Protein AF-A0A920SEF3-F1 (afdb_monomer)

Radius of gyration: 13.99 Å; Cα contacts (8 Å, |Δi|>4): 209; chains: 1; bounding box: 43×24×33 Å

Mean predicted aligned error: 9.9 Å

Secondary structure (DSSP, 8-state):
-EE-TTS-EEE--S-TT--------S-TTS--SS--SS-SS--EEEE-TT--EEEEEHHHH-EEEEE-TT--EEEEE--TT--STT--SS----SSSS-----

Structure (mmCIF, N/CA/C/O backbone):
data_AF-A0A920SEF3-F1
#
_entry.id   AF-A0A920SEF3-F1
#
loop_
_atom_site.group_PDB
_atom_site.id
_atom_site.type_symbol
_atom_site.label_atom_id
_atom_site.label_alt_id
_atom_site.label_comp_id
_atom_site.label_asym_id
_atom_site.label_entity_id
_atom_site.label_seq_id
_atom_site.pdbx_PDB_ins_code
_atom_site.Cartn_x
_atom_site.Cartn_y
_atom_site.Cartn_z
_atom_site.occupancy
_atom_site.B_iso_or_equiv
_atom_site.auth_seq_id
_atom_site.auth_comp_id
_atom_site.auth_asym_id
_atom_site.auth_atom_id
_atom_site.pdbx_PDB_model_num
ATOM 1 N N . MET A 1 1 ? -9.947 -5.010 0.228 1.00 77.88 1 MET A N 1
ATOM 2 C CA . MET A 1 1 ? -11.403 -4.762 0.362 1.00 77.88 1 MET A CA 1
ATOM 3 C C . MET A 1 1 ? -11.790 -4.927 1.826 1.00 77.88 1 MET A C 1
ATOM 5 O O . MET A 1 1 ? -11.177 -5.751 2.493 1.00 77.88 1 MET A O 1
ATOM 9 N N . LYS A 1 2 ? -12.756 -4.151 2.323 1.00 73.69 2 LYS A N 1
ATOM 10 C CA . LYS A 1 2 ? -13.330 -4.229 3.676 1.00 73.69 2 LYS A CA 1
ATOM 11 C C . LYS A 1 2 ? -14.767 -4.723 3.547 1.00 73.69 2 LYS A C 1
ATOM 13 O O . LYS A 1 2 ? -15.508 -4.175 2.735 1.00 73.69 2 LYS A O 1
ATOM 18 N N . TYR A 1 3 ? -15.1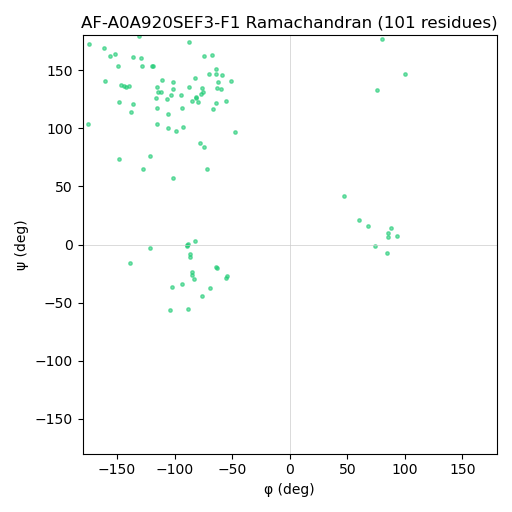47 -5.720 4.335 1.00 78.56 3 TYR A N 1
ATOM 19 C CA . TYR A 1 3 ? -16.486 -6.311 4.330 1.00 78.56 3 TYR A CA 1
ATOM 20 C C . TYR A 1 3 ? -17.153 -6.151 5.700 1.00 78.56 3 TYR A C 1
ATOM 22 O O . TYR A 1 3 ? -16.460 -6.036 6.713 1.00 78.56 3 TYR A O 1
ATOM 30 N N . SER A 1 4 ? -18.484 -6.121 5.732 1.00 80.38 4 SER A N 1
ATOM 31 C CA . SER A 1 4 ? -19.260 -6.235 6.966 1.00 80.38 4 SER A CA 1
ATOM 32 C C . SER A 1 4 ? -19.239 -7.686 7.465 1.00 80.38 4 SER A C 1
ATOM 34 O O . SER A 1 4 ? -18.962 -8.592 6.673 1.00 80.38 4 SER A O 1
ATOM 36 N N . PRO A 1 5 ? -19.566 -7.940 8.746 1.00 79.94 5 PRO A N 1
ATOM 37 C CA . PRO A 1 5 ? -19.731 -9.304 9.259 1.00 79.94 5 PRO A CA 1
ATOM 38 C C . PRO A 1 5 ? -20.753 -10.132 8.465 1.00 79.94 5 PRO A C 1
ATOM 40 O O . PRO A 1 5 ? -20.602 -11.342 8.342 1.00 79.94 5 PRO A O 1
ATOM 43 N N . ASP A 1 6 ? -21.741 -9.465 7.867 1.00 87.00 6 ASP A N 1
ATOM 44 C CA . ASP A 1 6 ? -22.777 -10.078 7.026 1.00 87.00 6 ASP A CA 1
ATOM 45 C C . ASP A 1 6 ? -22.322 -10.322 5.574 1.00 87.00 6 ASP A C 1
ATOM 47 O O . ASP A 1 6 ? -23.112 -10.749 4.736 1.00 87.00 6 ASP A O 1
ATOM 51 N N . GLY A 1 7 ? -21.059 -10.023 5.247 1.00 81.38 7 GLY A N 1
ATOM 52 C CA . GLY A 1 7 ? -20.476 -10.247 3.922 1.00 81.38 7 GLY A CA 1
ATOM 53 C C . GLY A 1 7 ? -20.706 -9.124 2.907 1.00 81.38 7 GLY A C 1
ATOM 54 O O . GLY A 1 7 ? -20.315 -9.265 1.749 1.00 81.38 7 GLY A O 1
ATOM 55 N N . ASN A 1 8 ? -21.284 -7.988 3.306 1.00 83.75 8 ASN A N 1
ATOM 56 C CA . ASN A 1 8 ? -21.466 -6.854 2.399 1.00 83.75 8 ASN A CA 1
ATOM 57 C C . ASN A 1 8 ? -20.143 -6.117 2.185 1.00 83.75 8 ASN A C 1
ATOM 59 O O . ASN A 1 8 ? -19.433 -5.818 3.144 1.00 83.75 8 ASN A O 1
ATOM 63 N N . LEU A 1 9 ? -19.813 -5.776 0.938 1.00 81.69 9 LEU A N 1
ATOM 64 C CA . LEU A 1 9 ? -18.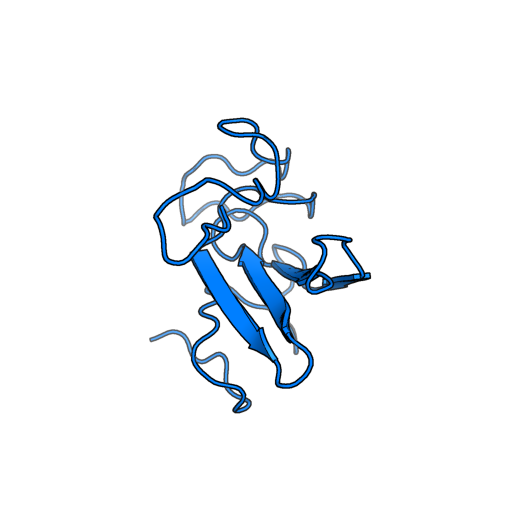643 -4.951 0.641 1.00 81.69 9 LEU A CA 1
ATOM 65 C C . LEU A 1 9 ? -18.857 -3.538 1.202 1.00 81.69 9 LEU A C 1
ATOM 67 O O . LEU A 1 9 ? -19.750 -2.819 0.766 1.00 81.69 9 LEU A O 1
ATOM 71 N N . LEU A 1 10 ? -18.018 -3.143 2.157 1.00 79.75 10 LEU A N 1
ATOM 72 C CA . LEU A 1 10 ? -18.037 -1.816 2.774 1.00 79.75 10 LEU A CA 1
ATOM 73 C C . LEU A 1 10 ? -17.084 -0.846 2.079 1.00 79.75 10 LEU A C 1
ATOM 75 O O . LEU A 1 10 ? -17.357 0.348 2.026 1.00 79.75 10 LEU A O 1
ATOM 79 N N . MET A 1 11 ? -15.943 -1.334 1.583 1.00 78.56 11 MET A N 1
ATOM 80 C CA . MET A 1 11 ? -14.944 -0.469 0.958 1.00 78.56 11 MET A CA 1
ATOM 81 C C . MET A 1 11 ? -13.981 -1.241 0.051 1.00 78.56 11 MET A C 1
ATOM 83 O O . MET A 1 11 ? -13.471 -2.302 0.420 1.00 78.56 11 MET A O 1
ATOM 87 N N . THR A 1 12 ? -13.620 -0.646 -1.083 1.00 81.19 12 THR A N 1
ATOM 88 C CA . THR A 1 12 ? -12.454 -1.055 -1.877 1.0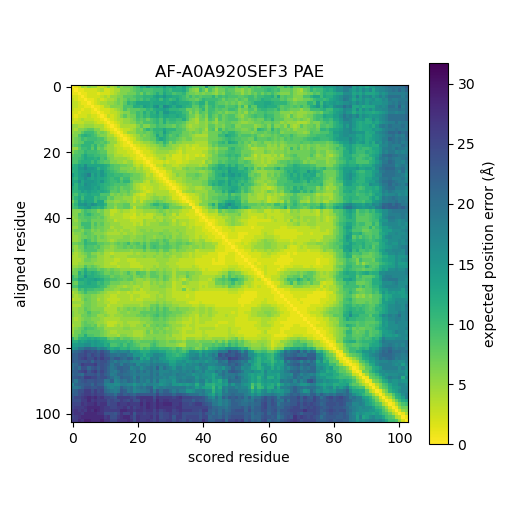0 81.19 12 THR A CA 1
ATOM 89 C C . THR A 1 12 ? -11.353 -0.014 -1.707 1.00 81.19 12 THR A C 1
ATOM 91 O O . THR A 1 12 ? -11.581 1.175 -1.900 1.00 81.19 12 THR A O 1
ATOM 94 N N . MET A 1 13 ? -10.165 -0.460 -1.297 1.00 76.88 13 MET A N 1
ATOM 95 C CA . MET A 1 13 ? -8.971 0.382 -1.230 1.00 76.88 13 MET A CA 1
ATOM 96 C C . MET A 1 13 ? -8.196 0.221 -2.536 1.00 76.88 13 MET A C 1
ATOM 98 O O . MET A 1 13 ? -7.744 -0.884 -2.833 1.00 76.88 13 MET A O 1
ATOM 102 N N . GLY A 1 14 ? -8.050 1.316 -3.286 1.00 75.50 14 GLY A N 1
ATOM 103 C CA . GLY A 1 14 ? -7.454 1.314 -4.624 1.00 75.50 14 GLY A CA 1
ATOM 104 C C . GLY A 1 14 ? -8.415 0.856 -5.726 1.00 75.50 14 GLY A C 1
ATOM 105 O O . GLY A 1 14 ? -9.556 0.477 -5.461 1.00 75.50 14 GLY A O 1
ATOM 106 N N . ASP A 1 15 ? -7.927 0.896 -6.963 1.00 78.00 15 ASP A N 1
ATOM 107 C CA . ASP A 1 15 ? -8.637 0.402 -8.141 1.00 78.00 15 ASP A CA 1
ATOM 108 C C . ASP A 1 15 ? -8.210 -1.040 -8.431 1.00 78.00 15 ASP A C 1
ATOM 110 O O . ASP A 1 15 ? -7.019 -1.346 -8.528 1.00 78.00 15 ASP A O 1
ATOM 114 N N . TRP A 1 16 ? -9.189 -1.935 -8.586 1.00 68.12 16 TRP A N 1
ATOM 115 C CA . TRP A 1 16 ? -8.914 -3.310 -8.995 1.00 68.12 16 TRP A CA 1
ATOM 116 C C . TRP A 1 16 ? -8.212 -3.322 -10.358 1.00 68.12 16 TRP A C 1
ATOM 118 O O . TRP A 1 16 ? -8.641 -2.628 -11.278 1.00 68.12 16 TRP A O 1
ATOM 128 N N . ASP A 1 17 ? -7.147 -4.117 -10.468 1.00 72.25 17 ASP A N 1
ATOM 129 C CA . ASP A 1 17 ? -6.369 -4.322 -11.700 1.00 72.25 17 ASP A CA 1
ATOM 130 C C . ASP A 1 17 ? -5.717 -3.052 -12.285 1.00 72.25 17 ASP A C 1
ATOM 132 O O . ASP A 1 17 ? -5.350 -2.997 -13.457 1.00 72.25 17 ASP A O 1
ATOM 136 N N . LYS A 1 18 ? -5.539 -2.014 -11.458 1.00 81.00 18 LYS A N 1
ATOM 137 C CA . LYS A 1 18 ? -4.768 -0.815 -11.813 1.00 81.00 18 LYS A CA 1
ATOM 138 C C . LYS A 1 18 ? -3.609 -0.617 -10.837 1.00 81.00 18 LYS A C 1
ATOM 140 O O . LYS A 1 18 ? -3.700 0.225 -9.939 1.00 81.00 18 LYS A O 1
ATOM 145 N N . PRO A 1 19 ? -2.526 -1.402 -10.973 1.00 80.38 19 PRO A N 1
ATOM 146 C CA . PRO A 1 19 ? -1.342 -1.202 -10.158 1.00 80.38 19 PRO A CA 1
ATOM 147 C C . PRO A 1 19 ? -0.718 0.164 -10.456 1.00 80.38 19 PRO A C 1
ATOM 149 O O . PRO A 1 19 ? -0.744 0.664 -11.580 1.00 80.38 19 PRO A O 1
ATOM 152 N N . SER A 1 20 ? -0.128 0.761 -9.429 1.00 83.44 20 SER A N 1
ATOM 153 C CA . SER A 1 20 ? 0.621 2.011 -9.544 1.00 83.44 20 SER A CA 1
ATOM 154 C C . SER A 1 20 ? 1.820 1.805 -10.466 1.00 83.44 20 SER A C 1
ATOM 156 O O . SER A 1 20 ? 2.498 0.783 -10.350 1.00 83.44 20 SER A O 1
ATOM 158 N N . ASP A 1 21 ? 2.135 2.771 -11.328 1.00 84.50 21 ASP A N 1
ATOM 159 C CA . ASP A 1 21 ? 3.305 2.678 -12.209 1.00 84.50 21 ASP A CA 1
ATOM 160 C C . ASP A 1 21 ? 4.615 2.909 -11.438 1.00 84.50 21 ASP A C 1
ATOM 162 O O . ASP A 1 21 ? 5.168 4.010 -11.368 1.00 84.50 21 ASP A O 1
ATOM 166 N N . THR A 1 22 ? 5.105 1.840 -10.821 1.00 80.75 22 THR A N 1
ATOM 167 C CA . THR A 1 22 ? 6.392 1.800 -10.121 1.00 80.75 22 THR A CA 1
ATOM 168 C C . THR A 1 22 ? 7.544 1.408 -11.052 1.00 80.75 22 THR A C 1
ATOM 170 O O . THR A 1 22 ? 8.697 1.323 -10.619 1.00 80.75 22 THR A O 1
ATOM 173 N N . GLY A 1 23 ? 7.258 1.144 -12.335 1.00 80.50 23 GLY A N 1
ATOM 174 C CA . GLY A 1 23 ? 8.217 0.596 -13.292 1.00 80.50 23 GLY A CA 1
ATOM 175 C C . GLY A 1 23 ? 8.648 -0.849 -13.008 1.00 80.50 23 GLY A C 1
ATOM 176 O O . GLY A 1 23 ? 9.670 -1.277 -13.546 1.00 80.50 23 GLY A O 1
ATOM 177 N N . TRP A 1 24 ? 7.918 -1.584 -12.157 1.00 79.06 24 TRP A N 1
ATOM 178 C CA . TRP A 1 24 ? 8.217 -2.979 -11.825 1.00 79.06 24 TRP A CA 1
ATOM 179 C C . TRP A 1 24 ? 7.823 -3.931 -12.961 1.00 79.06 24 TRP A C 1
ATOM 181 O O . TRP A 1 24 ? 6.706 -3.882 -13.474 1.00 79.06 24 TRP A O 1
ATOM 191 N N . THR A 1 25 ? 8.733 -4.827 -13.343 1.00 77.50 25 THR A N 1
ATOM 192 C CA . THR A 1 25 ? 8.557 -5.745 -14.484 1.00 77.50 25 THR A CA 1
ATOM 193 C C . THR A 1 25 ? 7.900 -7.075 -14.111 1.00 77.50 25 THR A C 1
ATOM 195 O O . THR A 1 25 ? 7.691 -7.926 -14.973 1.00 77.50 25 THR A O 1
ATOM 198 N N . GLY A 1 26 ? 7.583 -7.286 -12.829 1.00 72.62 26 GLY A N 1
ATOM 199 C CA . GLY A 1 26 ? 7.079 -8.562 -12.314 1.00 72.62 26 GLY A CA 1
ATOM 200 C C . GLY A 1 26 ? 8.177 -9.573 -11.970 1.00 72.62 26 GLY A C 1
ATOM 201 O O . GLY A 1 26 ? 7.891 -10.612 -11.374 1.00 72.62 26 GLY A O 1
ATOM 202 N N . ASN A 1 27 ? 9.436 -9.279 -12.307 1.00 74.12 27 ASN A N 1
ATOM 203 C CA . ASN A 1 27 ? 10.581 -10.084 -11.904 1.00 74.12 27 ASN A CA 1
ATOM 204 C C . ASN A 1 27 ? 11.046 -9.650 -10.509 1.00 74.12 27 ASN A C 1
ATOM 206 O O . ASN A 1 27 ? 11.385 -8.492 -10.294 1.00 74.12 27 ASN A O 1
ATOM 210 N N . VAL A 1 28 ? 11.099 -10.582 -9.558 1.00 67.81 28 VAL A N 1
ATOM 211 C CA . VAL A 1 28 ? 11.548 -10.307 -8.178 1.00 67.81 28 VAL A CA 1
ATOM 212 C C . VAL A 1 28 ? 13.007 -9.847 -8.091 1.00 67.81 28 VAL A C 1
ATOM 214 O O . VAL A 1 28 ? 13.392 -9.234 -7.102 1.00 67.81 28 VAL A O 1
ATOM 217 N N . ASN A 1 29 ? 13.812 -10.124 -9.121 1.00 70.62 29 ASN A N 1
ATOM 218 C CA . ASN A 1 29 ? 15.205 -9.680 -9.206 1.00 70.62 29 ASN A CA 1
ATOM 219 C C . ASN A 1 29 ? 15.355 -8.277 -9.815 1.00 70.62 29 ASN A C 1
ATOM 221 O O . ASN A 1 29 ? 16.451 -7.724 -9.792 1.00 70.62 29 ASN A O 1
ATOM 225 N N . ASP A 1 30 ? 14.283 -7.719 -10.381 1.00 73.88 30 ASP A N 1
ATOM 226 C CA . ASP A 1 30 ? 14.253 -6.365 -10.926 1.00 73.88 30 ASP A CA 1
ATOM 227 C C . ASP A 1 30 ? 13.458 -5.483 -9.955 1.00 73.88 30 ASP A C 1
ATOM 229 O O . ASP A 1 30 ? 12.227 -5.575 -9.914 1.00 73.88 30 ASP A O 1
ATOM 233 N N . PRO A 1 31 ? 14.125 -4.692 -9.097 1.00 70.81 31 PRO A N 1
ATOM 234 C CA . PRO A 1 31 ? 13.415 -3.850 -8.152 1.00 70.81 31 PRO A CA 1
ATOM 235 C C . PRO A 1 31 ? 12.596 -2.797 -8.900 1.00 70.81 31 PRO A C 1
ATOM 237 O O . PRO A 1 31 ? 12.960 -2.333 -9.980 1.00 70.81 31 PRO A O 1
ATOM 240 N N . ALA A 1 32 ? 11.488 -2.379 -8.292 1.00 79.19 32 ALA A N 1
ATOM 241 C CA . ALA A 1 32 ? 10.746 -1.224 -8.771 1.00 79.19 32 ALA A CA 1
ATOM 242 C C . ALA A 1 32 ? 11.681 -0.018 -8.963 1.00 79.19 32 ALA A C 1
ATOM 244 O O . ALA A 1 32 ? 12.597 0.213 -8.173 1.00 79.19 32 ALA A O 1
ATOM 245 N N . LYS A 1 33 ? 11.466 0.749 -10.030 1.00 79.81 33 LYS A N 1
ATOM 246 C CA . LYS A 1 33 ? 12.354 1.860 -10.408 1.00 79.81 33 LYS A CA 1
ATOM 247 C C . LYS A 1 33 ? 12.016 3.144 -9.669 1.00 79.81 33 LYS A C 1
ATOM 249 O O . LYS A 1 33 ? 12.876 4.003 -9.498 1.00 79.81 33 LYS A O 1
ATOM 254 N N . GLN A 1 34 ? 10.761 3.280 -9.258 1.00 78.31 34 GLN A N 1
ATOM 255 C CA . GLN A 1 34 ? 10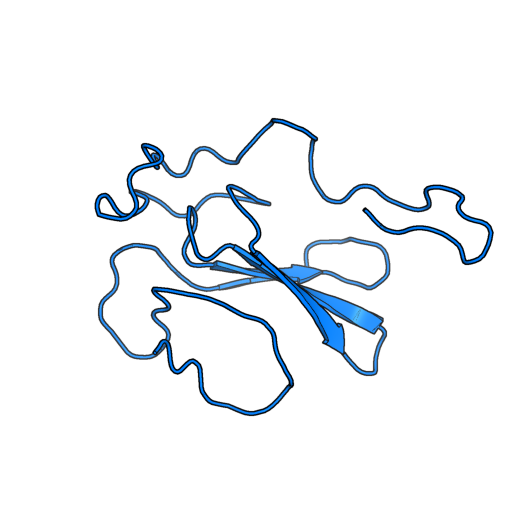.266 4.458 -8.569 1.00 78.31 34 GLN A CA 1
ATOM 256 C C . GLN A 1 34 ? 9.142 4.098 -7.607 1.00 78.31 34 GLN A C 1
ATOM 258 O O . GLN A 1 34 ? 8.405 3.131 -7.798 1.00 78.31 34 GLN A O 1
ATOM 263 N N . ALA A 1 35 ? 9.000 4.920 -6.576 1.00 77.19 35 ALA A N 1
ATOM 264 C CA . ALA A 1 35 ? 7.889 4.837 -5.653 1.00 77.19 35 ALA A CA 1
ATOM 265 C C . ALA A 1 35 ? 6.636 5.444 -6.308 1.00 77.19 35 ALA A C 1
ATOM 267 O O . ALA A 1 35 ? 6.670 6.582 -6.775 1.00 77.19 35 ALA A O 1
ATOM 268 N N . ALA A 1 36 ? 5.519 4.721 -6.289 1.00 79.75 36 ALA A N 1
ATOM 269 C CA . ALA A 1 36 ? 4.229 5.216 -6.772 1.00 79.75 36 ALA A CA 1
ATOM 270 C C . ALA A 1 36 ? 3.135 4.941 -5.728 1.00 79.75 36 ALA A C 1
ATOM 272 O O . ALA A 1 36 ? 3.415 4.425 -4.642 1.00 79.75 36 ALA A O 1
ATOM 273 N N . GLY A 1 37 ? 1.897 5.340 -6.000 1.00 75.38 37 GLY A N 1
ATOM 274 C CA . GLY A 1 37 ? 0.790 5.083 -5.086 1.00 75.38 37 GLY A CA 1
ATOM 275 C C . GLY A 1 37 ? -0.560 4.964 -5.792 1.00 75.38 37 GLY A C 1
ATOM 276 O O . GLY A 1 37 ? -0.687 5.408 -6.934 1.00 75.38 37 GLY A O 1
ATOM 277 N N . PRO A 1 38 ? -1.575 4.415 -5.097 1.00 67.06 38 PRO A N 1
ATOM 278 C CA . PRO A 1 38 ? -1.495 3.905 -3.726 1.00 67.06 38 PRO A CA 1
ATOM 279 C C . PRO A 1 38 ? -0.952 2.473 -3.608 1.00 67.06 38 PRO A C 1
ATOM 281 O O . PRO A 1 38 ? -0.340 2.183 -2.593 1.00 67.06 38 PRO A O 1
ATOM 284 N N . PHE A 1 39 ? -1.142 1.600 -4.602 1.00 79.75 39 PHE A N 1
ATOM 285 C CA . PHE A 1 39 ? -0.722 0.193 -4.523 1.00 79.75 39 PHE A CA 1
ATOM 286 C C . PHE A 1 39 ? -0.214 -0.338 -5.862 1.00 79.75 39 PHE A C 1
ATOM 288 O O . PHE A 1 39 ? -0.851 -0.100 -6.888 1.00 79.75 39 PHE A O 1
ATOM 295 N N . ASN A 1 40 ? 0.893 -1.075 -5.870 1.00 82.44 40 ASN A N 1
ATOM 296 C CA . ASN A 1 40 ? 1.326 -1.893 -7.003 1.00 82.44 40 ASN A CA 1
ATOM 297 C C . ASN A 1 40 ? 1.041 -3.374 -6.729 1.00 82.44 40 ASN A C 1
ATOM 299 O O . ASN A 1 40 ? 0.302 -4.007 -7.483 1.00 82.44 40 ASN A O 1
ATOM 303 N N . ARG A 1 41 ? 1.565 -3.913 -5.624 1.00 79.81 41 ARG A N 1
ATOM 304 C CA . ARG A 1 41 ? 1.367 -5.312 -5.242 1.00 79.81 41 ARG A CA 1
ATOM 305 C C . ARG A 1 41 ? 1.358 -5.465 -3.715 1.00 79.81 41 ARG A C 1
ATOM 307 O O . ARG A 1 41 ? 2.325 -5.962 -3.126 1.00 79.81 41 ARG A O 1
ATOM 314 N N . PRO A 1 42 ? 0.263 -5.033 -3.065 1.00 82.00 42 PRO A N 1
ATOM 315 C CA . PRO A 1 42 ? 0.157 -5.085 -1.621 1.00 82.00 42 PRO A CA 1
ATOM 316 C C . PRO A 1 42 ? 0.203 -6.539 -1.146 1.00 82.00 42 PRO A C 1
ATOM 318 O O . PRO A 1 42 ? -0.427 -7.418 -1.735 1.00 82.00 42 PRO A O 1
ATOM 321 N N . SER A 1 43 ? 0.987 -6.784 -0.104 1.00 82.94 43 SER A N 1
ATOM 322 C CA . SER A 1 43 ? 1.281 -8.112 0.433 1.00 82.94 43 SER A CA 1
ATOM 323 C C . SER A 1 43 ? 0.498 -8.421 1.700 1.00 82.94 43 SER A C 1
ATOM 325 O O . SER A 1 43 ? 0.096 -9.564 1.889 1.00 82.94 43 SER A O 1
ATOM 327 N N . ASP A 1 44 ? 0.290 -7.426 2.563 1.00 82.38 44 ASP A N 1
ATOM 328 C CA . ASP A 1 44 ? -0.311 -7.645 3.877 1.00 82.38 44 ASP A CA 1
ATOM 329 C C . ASP A 1 44 ? -0.981 -6.378 4.427 1.00 82.38 44 ASP A C 1
ATOM 331 O O . ASP A 1 44 ? -0.719 -5.261 3.963 1.00 82.38 44 ASP A O 1
ATOM 335 N N . ILE A 1 45 ? -1.849 -6.558 5.423 1.00 86.12 45 ILE A N 1
ATOM 336 C CA . ILE A 1 45 ? -2.573 -5.489 6.107 1.00 86.12 45 ILE A CA 1
ATOM 337 C C . ILE A 1 45 ? -2.662 -5.740 7.615 1.00 86.12 45 ILE A C 1
ATOM 339 O O . ILE A 1 45 ? -3.008 -6.830 8.059 1.00 86.12 45 ILE A O 1
ATOM 343 N N . ALA A 1 46 ? -2.437 -4.697 8.411 1.00 86.44 46 ALA A N 1
ATOM 344 C CA . ALA A 1 46 ? -2.685 -4.704 9.849 1.00 86.44 46 ALA A CA 1
ATOM 345 C C . ALA A 1 46 ? -3.514 -3.499 10.288 1.00 86.44 46 ALA A C 1
ATOM 347 O O . ALA A 1 46 ? -3.587 -2.480 9.602 1.00 86.44 46 ALA A O 1
ATOM 348 N N . LEU A 1 47 ? -4.121 -3.626 11.463 1.00 85.88 47 LEU A N 1
ATOM 349 C CA . LEU A 1 47 ? -4.887 -2.580 12.126 1.00 85.88 47 LEU A CA 1
ATOM 350 C C . LEU A 1 47 ? -4.139 -2.110 13.374 1.00 85.88 47 LEU A C 1
ATOM 352 O O . LEU A 1 47 ? -3.569 -2.937 14.091 1.00 85.88 47 LEU A O 1
ATOM 356 N N . ASP A 1 48 ? -4.161 -0.808 13.655 1.00 83.88 48 ASP A N 1
ATOM 357 C CA . ASP A 1 48 ? -3.789 -0.300 14.978 1.00 83.88 48 ASP A CA 1
ATOM 358 C C . ASP A 1 48 ? -4.989 -0.262 15.942 1.00 83.88 48 ASP A C 1
ATOM 360 O O . ASP A 1 48 ? -6.130 -0.541 15.570 1.00 83.88 48 ASP A O 1
ATOM 364 N N . ALA A 1 49 ? -4.730 0.078 17.207 1.00 84.62 49 ALA A N 1
ATOM 365 C CA . ALA A 1 49 ? -5.761 0.154 18.245 1.00 84.62 49 ALA A CA 1
ATOM 366 C C . ALA A 1 49 ? -6.823 1.244 17.990 1.00 84.62 49 ALA A C 1
ATOM 368 O O . ALA A 1 49 ? -7.911 1.174 18.557 1.00 84.62 49 ALA A O 1
ATOM 369 N N . SER A 1 50 ? -6.520 2.232 17.145 1.00 86.56 50 SER A N 1
ATOM 370 C CA . SER A 1 50 ? -7.455 3.279 16.717 1.00 86.56 50 SER A CA 1
ATOM 371 C C . SER A 1 50 ? -8.290 2.844 15.506 1.00 86.56 50 SER A C 1
ATOM 373 O O . SER A 1 50 ? -9.226 3.544 15.119 1.00 86.56 50 SER A O 1
ATOM 375 N N . GLY A 1 51 ? -7.972 1.691 14.908 1.00 85.50 51 GLY A N 1
ATOM 376 C CA . GLY A 1 51 ? -8.593 1.184 13.690 1.00 85.50 51 GLY A CA 1
ATOM 377 C C . GLY A 1 51 ? -7.970 1.726 12.402 1.00 85.50 51 GLY A C 1
ATOM 378 O O . GLY A 1 51 ? -8.536 1.493 11.330 1.00 85.50 51 GLY A O 1
ATOM 379 N N . ASP A 1 52 ? -6.833 2.425 12.474 1.00 88.69 52 ASP A N 1
ATOM 380 C CA . ASP A 1 52 ? -6.097 2.822 11.275 1.00 88.69 52 ASP A CA 1
ATOM 381 C C . ASP A 1 52 ? -5.459 1.592 10.622 1.00 88.69 52 ASP A C 1
ATOM 383 O O . ASP A 1 52 ? -5.034 0.645 11.287 1.00 88.69 52 ASP A O 1
ATOM 387 N N . LEU A 1 53 ? -5.368 1.624 9.298 1.00 88.44 53 LEU A N 1
ATOM 388 C CA . LEU A 1 53 ? -4.906 0.514 8.476 1.00 88.44 53 LEU A CA 1
ATOM 389 C C . LEU A 1 53 ? -3.456 0.748 8.050 1.00 88.44 53 LEU A C 1
ATOM 391 O O . LEU A 1 53 ? -3.098 1.817 7.558 1.00 88.44 53 LEU A O 1
ATOM 395 N N . TYR A 1 54 ? -2.635 -0.281 8.177 1.00 88.00 54 TYR A N 1
ATOM 396 C CA . TYR A 1 54 ? -1.254 -0.322 7.718 1.00 88.00 54 TYR A CA 1
ATOM 397 C C . TYR A 1 54 ? -1.148 -1.380 6.632 1.00 88.00 54 TYR A C 1
ATOM 399 O O . TYR A 1 54 ? -1.395 -2.548 6.904 1.00 88.00 54 TYR A O 1
ATOM 407 N N . ILE A 1 55 ? -0.795 -0.986 5.412 1.00 86.56 55 ILE A N 1
ATOM 408 C CA . ILE A 1 55 ? -0.698 -1.890 4.262 1.00 86.56 55 ILE A CA 1
ATOM 409 C C . ILE A 1 55 ? 0.748 -1.941 3.796 1.00 86.56 55 ILE A C 1
ATOM 411 O O . ILE A 1 55 ? 1.341 -0.894 3.517 1.00 86.56 55 ILE A O 1
ATOM 415 N N . SER A 1 56 ? 1.308 -3.144 3.688 1.00 85.44 56 SER A N 1
ATOM 416 C CA . SER A 1 56 ? 2.595 -3.339 3.032 1.00 85.44 56 SER A CA 1
ATOM 417 C C . SER A 1 56 ? 2.430 -3.551 1.535 1.00 85.44 56 SER A C 1
ATOM 419 O O . SER A 1 56 ? 1.602 -4.339 1.094 1.00 85.44 56 SER A O 1
ATOM 421 N N . ASP A 1 57 ? 3.267 -2.878 0.758 1.00 82.31 57 ASP A N 1
ATOM 422 C CA . ASP A 1 57 ? 3.406 -2.995 -0.691 1.00 82.31 57 ASP A CA 1
ATOM 423 C C . ASP A 1 57 ? 4.883 -3.238 -1.021 1.00 82.31 57 ASP A C 1
ATOM 425 O O . ASP A 1 57 ? 5.599 -2.389 -1.555 1.00 82.31 57 ASP A O 1
ATOM 429 N N . GLY A 1 58 ? 5.380 -4.393 -0.571 1.00 72.69 58 GLY A N 1
ATOM 430 C CA . GLY A 1 58 ? 6.803 -4.726 -0.617 1.00 72.69 58 GLY A CA 1
ATOM 431 C C . GLY A 1 58 ? 7.300 -5.127 -2.003 1.00 72.69 58 GLY A C 1
ATOM 432 O O . GLY A 1 58 ? 8.349 -4.650 -2.427 1.00 72.69 58 GLY A O 1
ATOM 433 N N . TYR A 1 59 ? 6.545 -5.969 -2.715 1.00 70.94 59 TYR A N 1
ATOM 434 C CA . TYR A 1 59 ? 7.028 -6.649 -3.925 1.00 70.94 59 TYR A CA 1
ATOM 435 C C . TYR A 1 59 ? 7.246 -5.723 -5.121 1.00 70.94 59 TYR A C 1
ATOM 437 O O . TYR A 1 59 ? 8.185 -5.929 -5.881 1.00 70.94 59 TYR A O 1
ATOM 445 N N . GLY A 1 60 ? 6.374 -4.730 -5.295 1.00 71.25 60 GLY A N 1
ATOM 446 C CA . GLY A 1 60 ? 6.390 -3.857 -6.468 1.00 71.25 60 GLY A CA 1
ATOM 447 C C . GLY A 1 60 ? 6.564 -2.380 -6.145 1.00 71.25 60 GLY A C 1
ATOM 448 O O . GLY A 1 60 ? 6.625 -1.583 -7.070 1.00 71.25 60 GLY A O 1
ATOM 449 N N . ASN A 1 61 ? 6.620 -1.996 -4.868 1.00 75.69 61 ASN A N 1
ATOM 450 C CA . ASN A 1 61 ? 6.690 -0.591 -4.457 1.00 75.69 61 ASN A CA 1
ATOM 451 C C . ASN A 1 61 ? 7.678 -0.362 -3.302 1.00 75.69 61 ASN A C 1
ATOM 453 O O . ASN A 1 61 ? 8.073 0.774 -3.074 1.00 75.69 61 ASN A O 1
ATOM 457 N N . SER A 1 62 ? 8.107 -1.415 -2.588 1.00 79.50 62 SER A N 1
ATOM 458 C CA . SER A 1 62 ? 8.954 -1.339 -1.384 1.00 79.50 62 SER A CA 1
ATOM 459 C C . SER A 1 62 ? 8.461 -0.290 -0.376 1.00 79.50 62 SER A C 1
ATOM 461 O O . SER A 1 62 ? 9.247 0.473 0.194 1.00 79.50 62 SER A O 1
ATOM 463 N N . ARG A 1 6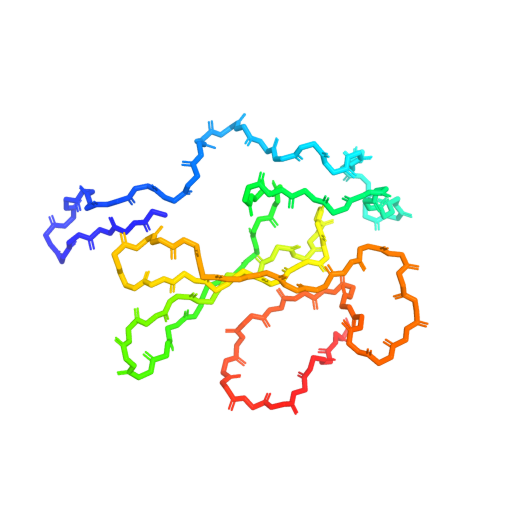3 ? 7.138 -0.233 -0.176 1.00 81.50 63 ARG A N 1
ATOM 464 C CA . ARG A 1 63 ? 6.458 0.803 0.609 1.00 81.50 63 ARG A CA 1
ATOM 465 C C . ARG A 1 63 ? 5.529 0.242 1.665 1.00 81.50 63 ARG A C 1
ATOM 467 O O . ARG A 1 63 ? 4.953 -0.829 1.511 1.00 81.50 63 ARG A O 1
ATOM 474 N N . VAL A 1 64 ? 5.326 1.027 2.715 1.00 85.50 64 VA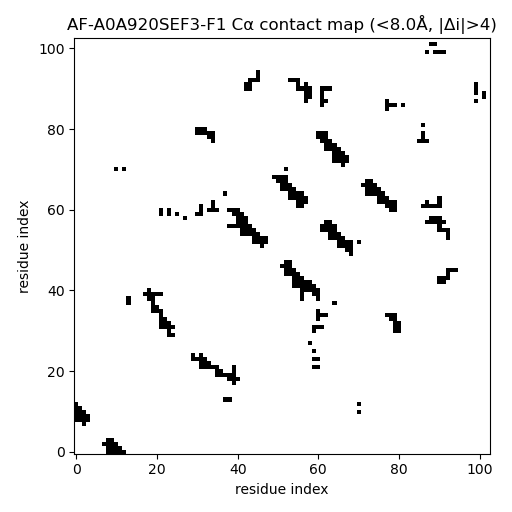L A N 1
ATOM 475 C CA . VAL A 1 64 ? 4.215 0.86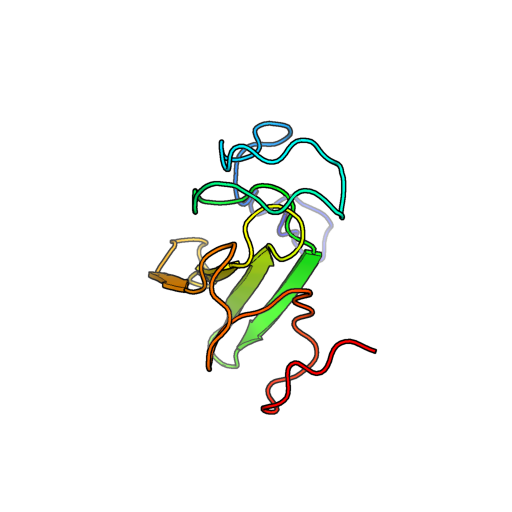8 3.652 1.00 85.50 64 VAL A CA 1
ATOM 476 C C . VAL A 1 64 ? 3.323 2.099 3.557 1.00 85.50 64 VAL A C 1
ATOM 478 O O . VAL A 1 64 ? 3.807 3.235 3.527 1.00 85.50 64 VAL A O 1
ATOM 481 N N . HIS A 1 65 ? 2.017 1.874 3.521 1.00 86.94 65 HIS A N 1
ATOM 482 C CA . HIS A 1 65 ? 0.992 2.906 3.466 1.00 86.94 65 HIS A CA 1
ATOM 483 C C . HIS A 1 65 ? 0.164 2.871 4.751 1.00 86.94 65 HIS A C 1
ATOM 485 O O . HIS A 1 65 ? -0.298 1.804 5.155 1.00 86.94 65 HIS A O 1
ATOM 491 N N . LYS A 1 66 ? -0.046 4.031 5.383 1.00 87.75 66 LYS A N 1
ATOM 492 C CA . LYS A 1 66 ? -0.994 4.178 6.493 1.00 87.75 66 LYS A CA 1
ATOM 493 C C . LYS A 1 66 ? -2.263 4.864 6.001 1.00 87.75 66 LYS A C 1
ATOM 495 O O . LYS A 1 66 ? -2.188 5.954 5.431 1.00 87.75 66 LYS A O 1
ATOM 500 N N . PHE A 1 67 ? -3.412 4.267 6.279 1.00 88.69 67 PHE A N 1
ATOM 501 C CA . PHE A 1 67 ? -4.734 4.817 6.013 1.00 88.69 67 PHE A CA 1
ATOM 502 C C . PHE A 1 67 ? -5.519 4.983 7.310 1.00 88.69 67 PHE A C 1
ATOM 504 O O . PHE A 1 67 ? -5.301 4.248 8.269 1.00 88.69 67 PHE A O 1
ATOM 511 N N . THR A 1 68 ? -6.460 5.920 7.329 1.00 88.69 68 THR A N 1
ATOM 512 C CA . THR A 1 68 ? -7.484 5.970 8.377 1.00 88.69 68 THR A CA 1
ATOM 513 C C . THR A 1 68 ? -8.430 4.775 8.268 1.00 88.69 68 THR A C 1
ATOM 515 O O . THR A 1 68 ? -8.536 4.154 7.208 1.00 88.69 68 THR A O 1
ATOM 518 N N . SER A 1 69 ? -9.183 4.494 9.330 1.00 86.00 69 SER A N 1
ATOM 519 C CA . SER A 1 69 ? -10.267 3.493 9.350 1.00 86.00 69 SER A CA 1
ATOM 520 C C . SER A 1 69 ? -11.338 3.685 8.257 1.00 86.00 69 SER A C 1
ATOM 522 O O . SER A 1 69 ? -11.956 2.705 7.813 1.00 86.00 69 SER A O 1
ATOM 524 N N . ASP A 1 70 ? -11.507 4.935 7.812 1.00 85.12 70 ASP A N 1
ATOM 525 C CA . ASP A 1 70 ? -12.393 5.382 6.726 1.00 85.12 70 ASP A CA 1
ATOM 526 C C . ASP A 1 70 ? -11.726 5.345 5.340 1.00 85.12 70 ASP A C 1
ATOM 528 O O . ASP A 1 70 ? -12.333 5.720 4.338 1.00 85.12 70 ASP A O 1
ATOM 532 N N . GLY A 1 71 ? -10.465 4.910 5.263 1.00 84.06 71 GLY A N 1
ATOM 533 C CA . GLY A 1 71 ? -9.780 4.673 3.999 1.00 84.06 71 GLY A CA 1
ATOM 534 C C . GLY A 1 71 ? -9.062 5.871 3.388 1.00 84.06 71 GLY A C 1
ATOM 535 O O . GLY A 1 71 ? -8.667 5.820 2.221 1.00 84.06 71 GLY A O 1
ATOM 536 N N . LYS A 1 72 ? -8.855 6.950 4.147 1.00 86.81 72 LYS A N 1
ATOM 537 C CA . LYS A 1 72 ? -8.059 8.096 3.695 1.00 86.81 72 LYS A CA 1
ATOM 538 C C . LYS A 1 72 ? -6.576 7.800 3.882 1.00 86.81 72 LYS A C 1
ATOM 540 O O . LYS A 1 72 ? -6.150 7.505 4.994 1.00 86.81 72 LYS A O 1
ATOM 545 N N . LEU A 1 73 ? -5.775 7.936 2.824 1.00 87.44 73 LEU A N 1
ATOM 546 C CA . LEU A 1 73 ? -4.321 7.814 2.935 1.00 87.44 73 LEU 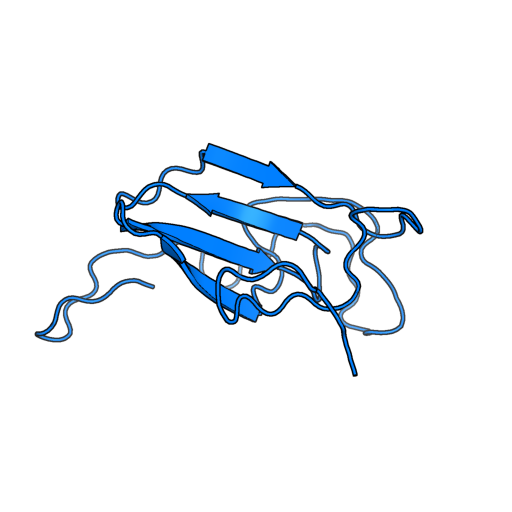A CA 1
ATOM 547 C C . LEU A 1 73 ? -3.773 8.943 3.820 1.00 87.44 73 LEU A C 1
ATOM 549 O O . LEU A 1 73 ? -3.977 10.120 3.523 1.00 87.44 73 LEU A O 1
ATOM 553 N N . LEU A 1 74 ? -3.082 8.578 4.900 1.00 87.38 74 LEU A N 1
ATOM 554 C CA . LEU A 1 74 ? -2.424 9.521 5.803 1.00 87.38 74 LEU A CA 1
ATOM 555 C C . LEU A 1 74 ? -1.004 9.816 5.326 1.00 87.38 74 LEU A C 1
ATOM 557 O O . LEU A 1 74 ? -0.647 10.972 5.116 1.00 87.38 74 LEU A O 1
ATOM 561 N N . PHE A 1 75 ? -0.195 8.771 5.157 1.00 86.31 75 PHE A N 1
ATOM 562 C CA . PHE A 1 75 ? 1.179 8.890 4.678 1.00 86.31 75 PHE A CA 1
ATOM 563 C C . PHE A 1 75 ? 1.702 7.550 4.160 1.00 86.31 75 PHE A C 1
ATOM 565 O O . PHE A 1 75 ? 1.085 6.495 4.324 1.00 86.31 75 PHE A O 1
ATOM 572 N N . SER A 1 76 ? 2.850 7.587 3.490 1.00 85.94 76 SER A N 1
ATOM 573 C CA . SER A 1 76 ? 3.494 6.397 2.937 1.00 85.94 76 SER A CA 1
ATOM 574 C C . SER A 1 76 ? 5.003 6.547 2.991 1.00 85.94 76 SER A C 1
ATOM 576 O O . SER A 1 76 ? 5.520 7.604 2.632 1.00 85.94 76 SER A O 1
ATOM 578 N N . TRP A 1 77 ? 5.710 5.494 3.384 1.00 84.19 77 TRP A N 1
ATOM 579 C CA . TRP A 1 77 ? 7.167 5.515 3.534 1.00 84.19 77 TRP A CA 1
ATOM 580 C C . TRP A 1 77 ? 7.807 4.256 2.952 1.00 84.19 77 TRP A C 1
ATOM 582 O O . TRP A 1 77 ? 7.130 3.251 2.745 1.00 84.19 77 TRP A O 1
ATOM 592 N N . GLY A 1 78 ? 9.111 4.335 2.689 1.00 75.69 78 GLY A N 1
ATOM 593 C CA . GLY A 1 78 ? 9.856 3.337 1.923 1.00 75.69 78 GLY A CA 1
ATOM 594 C C . GLY A 1 78 ? 10.067 3.785 0.477 1.00 75.69 78 GLY A C 1
ATOM 595 O O . GLY A 1 78 ? 9.245 4.508 -0.087 1.00 75.69 78 GLY A O 1
ATOM 596 N N . GLU A 1 79 ? 11.206 3.402 -0.090 1.00 73.88 79 GLU A N 1
ATOM 597 C CA . GLU A 1 79 ? 11.571 3.666 -1.480 1.00 73.88 79 GLU A CA 1
ATOM 598 C C . GLU A 1 79 ? 12.314 2.445 -2.040 1.00 73.88 79 GLU A C 1
ATOM 600 O O . GLU A 1 79 ? 13.203 1.915 -1.358 1.00 73.88 79 GLU A O 1
ATOM 605 N N . PRO A 1 80 ? 11.992 2.007 -3.269 1.00 69.44 80 PRO A N 1
ATOM 606 C CA . PRO A 1 80 ? 12.739 0.956 -3.948 1.00 69.44 80 PRO A CA 1
ATOM 607 C C . PRO A 1 80 ? 14.219 1.317 -4.124 1.00 69.44 80 PRO A C 1
ATOM 609 O O . PRO A 1 80 ? 14.568 2.476 -4.345 1.00 69.44 80 PRO A O 1
ATOM 612 N N . GLY A 1 81 ? 15.107 0.323 -4.049 1.00 61.28 81 GLY A N 1
ATOM 613 C CA . GLY A 1 81 ? 16.523 0.487 -4.405 1.00 61.28 81 GLY A CA 1
ATOM 614 C C . GLY A 1 81 ? 17.394 1.257 -3.402 1.00 61.28 81 GLY A C 1
ATOM 615 O O . GLY A 1 81 ? 18.601 1.367 -3.617 1.00 61.28 81 GLY A O 1
ATOM 616 N N . LYS A 1 82 ? 16.849 1.752 -2.282 1.00 58.41 82 LYS A N 1
ATOM 617 C CA . LYS A 1 82 ? 17.676 2.266 -1.178 1.00 58.41 82 LYS A CA 1
ATOM 618 C C . LYS A 1 82 ? 18.210 1.110 -0.339 1.00 58.41 82 LYS A C 1
ATOM 620 O O . LYS A 1 82 ? 17.435 0.360 0.233 1.00 58.41 82 LYS A O 1
ATOM 625 N N . THR A 1 83 ? 19.528 1.008 -0.196 1.00 52.00 83 THR A N 1
ATOM 626 C CA . THR A 1 83 ? 20.184 0.168 0.817 1.00 52.00 83 THR A CA 1
ATOM 627 C C . THR A 1 83 ? 20.591 1.057 1.989 1.00 52.00 83 THR A C 1
ATOM 629 O O . THR A 1 83 ? 21.598 1.761 1.933 1.00 52.00 83 THR A O 1
ATOM 632 N N . GLY A 1 84 ? 19.772 1.086 3.037 1.00 52.78 84 GLY A N 1
ATOM 633 C CA . GLY A 1 84 ? 20.008 1.898 4.232 1.00 52.78 84 GLY A CA 1
ATOM 634 C C . GLY A 1 84 ? 18.977 1.618 5.329 1.00 52.78 84 GLY A C 1
ATOM 635 O O . GLY A 1 84 ? 18.015 0.880 5.089 1.00 52.78 84 GLY A O 1
ATOM 636 N N . PRO A 1 85 ? 19.143 2.173 6.542 1.00 49.09 85 PRO A N 1
ATOM 637 C CA . PRO A 1 85 ? 18.160 2.021 7.613 1.00 49.09 85 PRO A CA 1
ATOM 638 C C . PRO A 1 85 ? 16.772 2.490 7.145 1.00 49.09 85 PRO A C 1
ATOM 640 O O . PRO A 1 85 ? 16.627 3.623 6.694 1.00 49.09 85 PRO A O 1
ATOM 643 N N . GLY A 1 86 ? 15.759 1.620 7.233 1.00 51.31 86 GLY A N 1
ATOM 644 C CA . GLY A 1 86 ? 14.400 1.899 6.738 1.00 51.31 86 GLY A CA 1
ATOM 645 C C . GLY A 1 86 ? 14.109 1.426 5.306 1.00 51.31 86 GLY A C 1
ATOM 646 O O . GLY A 1 86 ? 13.046 1.740 4.777 1.00 51.31 86 GLY A O 1
ATOM 647 N N . SER A 1 87 ? 15.029 0.679 4.689 1.00 46.34 87 SER A N 1
ATOM 648 C CA . SER A 1 87 ? 14.776 -0.074 3.455 1.00 46.34 87 SER A CA 1
ATOM 649 C C . SER A 1 87 ? 14.110 -1.417 3.741 1.00 46.34 87 SER A C 1
ATOM 651 O O . SER A 1 87 ? 14.416 -2.064 4.744 1.00 46.34 87 SER A O 1
ATOM 653 N N . PHE A 1 88 ? 13.196 -1.835 2.863 1.00 52.91 88 PHE A N 1
ATOM 654 C CA . PHE A 1 88 ? 12.469 -3.087 3.020 1.00 52.91 88 PHE A CA 1
ATOM 655 C C . PHE A 1 88 ? 12.363 -3.830 1.685 1.00 52.91 88 PHE A C 1
ATOM 657 O O . PHE A 1 88 ? 11.704 -3.368 0.757 1.00 52.91 88 PHE A O 1
ATOM 664 N N . THR A 1 89 ? 13.008 -4.991 1.599 1.00 44.12 89 THR A N 1
ATOM 665 C CA . THR A 1 89 ? 12.982 -5.892 0.432 1.00 44.12 89 THR A CA 1
ATOM 666 C C . THR A 1 89 ? 11.775 -6.832 0.444 1.00 44.12 89 THR A C 1
ATOM 668 O O . THR A 1 89 ? 11.338 -7.296 -0.601 1.00 44.12 89 THR A O 1
ATOM 671 N N . CYS A 1 90 ? 11.214 -7.092 1.626 1.00 43.78 90 CYS A N 1
ATOM 672 C CA . CYS A 1 90 ? 10.004 -7.876 1.829 1.00 43.78 90 CYS A CA 1
ATOM 673 C C . CYS A 1 90 ? 9.283 -7.307 3.053 1.00 43.78 90 CYS A C 1
ATOM 675 O O . CYS A 1 90 ? 9.875 -7.188 4.128 1.00 43.78 90 CYS A O 1
ATOM 677 N N . LEU A 1 91 ? 8.033 -6.883 2.880 1.00 51.59 91 LEU A N 1
ATOM 678 C CA . LEU A 1 91 ? 7.247 -6.248 3.932 1.00 51.59 91 LEU A CA 1
ATOM 679 C C . LEU A 1 91 ? 6.059 -7.140 4.283 1.00 51.59 91 LEU A C 1
ATOM 681 O O . LEU A 1 91 ? 5.059 -7.148 3.574 1.00 51.59 91 LEU A O 1
ATOM 685 N N . MET A 1 92 ? 6.140 -7.846 5.405 1.00 45.50 92 MET A N 1
ATOM 686 C CA . MET A 1 92 ? 4.955 -8.407 6.060 1.00 45.50 92 MET A CA 1
ATOM 687 C C . MET A 1 92 ? 4.580 -7.511 7.238 1.00 45.50 92 MET A C 1
ATOM 689 O O . MET A 1 92 ? 5.467 -7.013 7.936 1.00 45.50 92 MET A O 1
ATOM 693 N N . VAL A 1 93 ? 3.285 -7.274 7.451 1.00 48.50 93 VAL A N 1
ATOM 694 C CA . VAL A 1 93 ? 2.792 -6.476 8.582 1.00 48.50 93 VAL A CA 1
ATOM 695 C C . VAL A 1 93 ? 2.282 -7.435 9.657 1.00 48.50 93 VAL A C 1
ATOM 697 O O . VAL A 1 93 ? 1.139 -7.365 10.094 1.00 48.50 93 VAL A O 1
ATOM 700 N N . SER A 1 94 ? 3.139 -8.346 10.127 1.00 37.09 94 SER A N 1
ATOM 701 C CA . SER A 1 94 ? 2.790 -9.215 11.252 1.00 37.09 94 SER A CA 1
ATOM 702 C C . SER A 1 94 ? 3.242 -8.594 12.574 1.00 37.09 94 SER A C 1
ATOM 704 O O . SER A 1 94 ? 4.412 -8.691 12.942 1.00 37.09 94 SER A O 1
ATOM 706 N N . GLY A 1 95 ? 2.302 -7.995 13.307 1.00 38.09 95 GLY A N 1
ATOM 707 C CA . GLY A 1 95 ? 2.485 -7.602 14.706 1.00 38.09 95 GLY A CA 1
ATOM 708 C C . GLY A 1 95 ? 3.348 -6.354 14.903 1.00 38.09 95 GLY A C 1
ATOM 709 O O . GLY A 1 95 ? 4.428 -6.197 14.344 1.00 38.09 95 GLY A O 1
ATOM 710 N N . PHE A 1 96 ? 2.865 -5.439 15.737 1.00 39.25 96 PHE A N 1
ATOM 711 C CA . PHE A 1 96 ? 3.529 -4.187 16.089 1.00 39.25 96 PHE A CA 1
ATOM 712 C C . PHE A 1 96 ? 4.751 -4.445 16.997 1.00 39.25 96 PHE A C 1
ATOM 714 O O . PHE A 1 96 ? 4.786 -4.051 18.157 1.00 39.25 96 PHE A O 1
ATOM 721 N N . THR A 1 97 ? 5.774 -5.126 16.487 1.00 29.53 97 THR A N 1
ATOM 722 C CA . THR A 1 97 ? 7.081 -5.261 17.133 1.00 29.53 97 THR A CA 1
ATOM 723 C C . THR A 1 97 ? 8.161 -5.068 16.086 1.00 29.53 97 THR A C 1
ATOM 725 O O . THR A 1 97 ? 8.214 -5.765 15.080 1.00 29.53 97 THR A O 1
ATOM 728 N N . ARG A 1 98 ? 9.004 -4.062 16.328 1.00 35.84 98 ARG A N 1
ATOM 729 C CA . ARG A 1 98 ? 10.172 -3.699 15.526 1.00 35.84 98 ARG A CA 1
ATOM 730 C C . ARG A 1 98 ? 11.026 -4.927 15.189 1.00 35.84 98 ARG A C 1
ATOM 732 O O . ARG A 1 98 ? 11.886 -5.263 15.984 1.00 35.84 98 ARG A O 1
ATOM 739 N N . THR A 1 99 ? 10.851 -5.509 14.009 1.00 33.50 99 THR A N 1
ATOM 740 C CA . THR A 1 99 ? 11.916 -6.157 13.225 1.00 33.50 99 THR A CA 1
ATOM 741 C C . THR A 1 99 ? 11.334 -6.590 11.885 1.00 33.50 99 THR A C 1
ATOM 743 O O . THR A 1 99 ? 10.645 -7.599 11.800 1.00 33.50 99 THR A O 1
ATOM 746 N N . ALA A 1 100 ? 11.634 -5.839 10.826 1.00 38.34 100 ALA A N 1
ATOM 747 C CA . ALA A 1 100 ? 11.545 -6.366 9.472 1.00 38.34 100 ALA A CA 1
ATOM 748 C C . ALA A 1 100 ? 12.788 -7.237 9.240 1.00 38.34 100 ALA A C 1
ATOM 750 O O . ALA A 1 100 ? 13.838 -6.741 8.838 1.00 38.34 100 ALA A O 1
ATOM 751 N N . GLY A 1 101 ? 12.690 -8.513 9.605 1.00 33.00 101 GLY A N 1
ATOM 752 C CA . GLY A 1 101 ? 13.632 -9.548 9.195 1.00 33.00 101 GLY A CA 1
ATOM 753 C C . GLY A 1 101 ? 12.956 -10.408 8.137 1.00 33.00 101 GLY A C 1
AT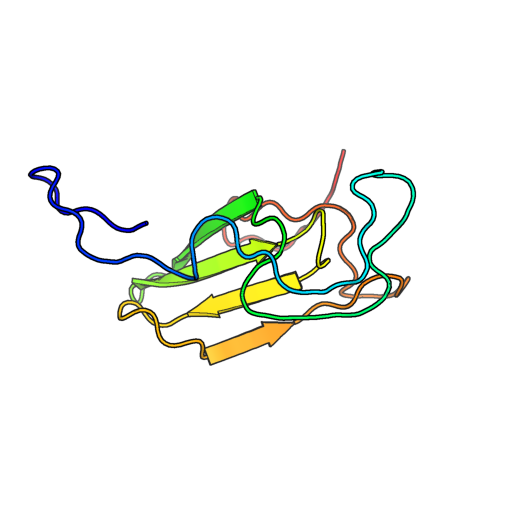OM 754 O O . GLY A 1 101 ? 11.983 -11.090 8.445 1.00 33.00 101 GLY A O 1
ATOM 755 N N . CYS A 1 102 ? 13.441 -10.344 6.899 1.00 33.16 102 CYS A N 1
ATOM 756 C CA . CYS A 1 102 ? 13.129 -11.347 5.887 1.00 33.16 102 CYS A CA 1
ATOM 757 C C . CYS A 1 102 ? 14.057 -12.545 6.133 1.00 33.16 102 CYS A C 1
ATOM 759 O O . CYS A 1 102 ? 15.269 -12.342 6.247 1.00 33.16 102 CYS A O 1
ATOM 761 N N . LEU A 1 103 ? 13.489 -13.747 6.263 1.00 34.31 103 LEU A N 1
ATOM 762 C CA . LEU A 1 103 ? 14.227 -15.003 6.084 1.00 34.31 103 LEU A CA 1
ATOM 763 C C . LEU A 1 103 ? 14.516 -15.224 4.596 1.00 34.31 103 LEU A C 1
ATOM 765 O O . LEU A 1 103 ? 13.691 -14.756 3.775 1.00 34.31 103 LEU A O 1
#

Foldseek 3Di:
DDADPVGHDPDDADDPPDAFQQVDPPDLVDARNWAGDDEHAWDEWDADPQRWIWIDRQRHHQKIWIGGNNRHTDDMDEIIPDDDPRGANDDYPPDPDDDRDDD

Solvent-accessible surface area (backbone atoms only — not comparable to full-atom values): 6212 Å² total; per-residue (Å²): 112,43,62,44,98,86,67,47,81,73,44,72,79,76,61,86,97,53,55,27,81,8,72,47,80,84,46,91,89,48,67,18,75,38,67,54,62,93,45,50,39,67,68,32,69,35,70,50,98,88,45,30,35,38,36,17,16,14,77,28,24,15,26,39,39,36,25,42,71,87,67,50,79,74,52,70,48,52,43,40,88,53,89,55,96,76,48,46,85,56,41,76,51,78,67,103,59,100,68,92,73,76,132

Sequence (103 aa):
MKYSPDGNLLMTMGDWDKPSDTGWTGNVNDPAKQAAGPFNRPSDIALDASGDLYISDGYGNSRVHKFTSDGKLLFSWGEPGKTGPGSFTCLMVSGFTRTAGCL

pLDDT: mean 72.3, std 16.55, range [29.53, 88.69]

Nearest PDB structures (foldseek):
  3fw0-assembly1_A  TM=8.182E-01  e=4.957E-04  Rattus norvegicus
  5ex7-assembly1_A  TM=9.039E-01  e=1.710E-02  Drosophila melanogaster
  2p9w-assembly1_A  TM=6.772E-01  e=1.142E+00  Malassezia sympodialis
  4g56-assembly1_D-2  TM=6.907E-01  e=2.984E+00  Xenopus laevis
  7m05-assembly1_B  TM=7.435E-01  e=5.437E+00  Homo sapiens